Protein AF-A0A831URG4-F1 (afdb_monomer_lite)

Structure (mmCIF, N/CA/C/O backbone):
data_AF-A0A831URG4-F1
#
_entry.id   AF-A0A831URG4-F1
#
loop_
_atom_site.group_PDB
_atom_site.id
_atom_site.type_symbol
_atom_site.label_atom_id
_atom_site.label_alt_id
_atom_site.label_comp_id
_atom_site.label_asym_id
_atom_site.label_entity_id
_atom_site.label_seq_id
_atom_site.pdbx_PDB_ins_code
_atom_site.Cartn_x
_atom_site.Cartn_y
_atom_site.Cartn_z
_atom_site.occupancy
_atom_site.B_iso_or_equiv
_atom_site.auth_seq_id
_atom_site.auth_comp_id
_atom_site.auth_asym_id
_atom_site.auth_atom_id
_atom_site.pdbx_PDB_model_num
ATOM 1 N N . MET A 1 1 ? 9.060 -9.089 -5.817 1.00 86.38 1 MET A N 1
ATOM 2 C CA . MET A 1 1 ? 7.711 -8.484 -5.908 1.00 86.38 1 MET A CA 1
ATOM 3 C C . MET A 1 1 ? 7.041 -8.409 -4.539 1.00 86.38 1 MET A C 1
ATOM 5 O O . MET A 1 1 ? 6.713 -7.307 -4.124 1.00 86.38 1 MET A O 1
ATOM 9 N N . ASP A 1 2 ? 6.916 -9.521 -3.806 1.00 90.94 2 ASP A N 1
ATOM 10 C CA . ASP A 1 2 ? 6.190 -9.577 -2.520 1.00 90.94 2 ASP A CA 1
ATOM 11 C C . ASP A 1 2 ? 6.686 -8.594 -1.459 1.00 90.94 2 ASP A C 1
ATOM 13 O O . ASP A 1 2 ? 5.877 -7.979 -0.773 1.00 90.94 2 ASP A O 1
ATOM 17 N N . ARG A 1 3 ? 8.005 -8.385 -1.359 1.00 94.75 3 ARG A N 1
ATOM 18 C CA . ARG A 1 3 ? 8.589 -7.405 -0.426 1.00 94.75 3 ARG A CA 1
ATOM 19 C C . ARG A 1 3 ? 8.178 -5.968 -0.758 1.00 94.75 3 ARG A C 1
ATOM 21 O O . ARG A 1 3 ? 7.843 -5.203 0.140 1.00 94.75 3 ARG A O 1
ATOM 28 N N . VAL A 1 4 ? 8.136 -5.617 -2.046 1.00 96.50 4 VAL A N 1
ATOM 29 C CA . VAL A 1 4 ? 7.658 -4.299 -2.489 1.00 96.50 4 VAL A CA 1
ATOM 30 C C . VAL A 1 4 ? 6.163 -4.166 -2.221 1.00 96.50 4 VAL A C 1
ATOM 32 O O . VAL A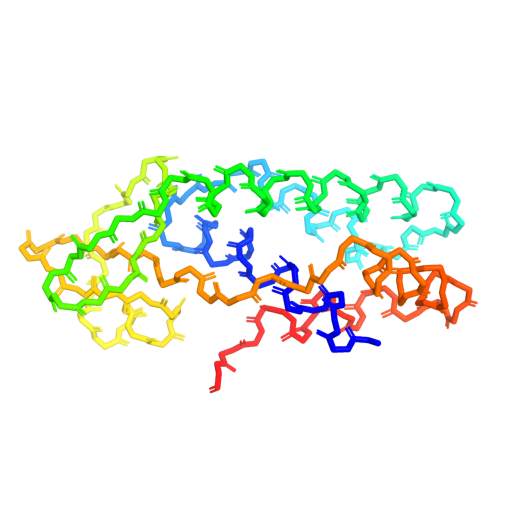 1 4 ? 5.736 -3.176 -1.640 1.00 96.50 4 VAL A O 1
ATOM 35 N N . ALA A 1 5 ? 5.372 -5.188 -2.559 1.00 95.12 5 ALA A N 1
ATOM 36 C CA . ALA A 1 5 ? 3.940 -5.186 -2.275 1.00 95.12 5 ALA A CA 1
ATOM 37 C C . ALA A 1 5 ? 3.649 -5.072 -0.767 1.00 95.12 5 ALA A C 1
ATOM 39 O O . ALA A 1 5 ? 2.753 -4.332 -0.380 1.00 95.12 5 ALA A O 1
ATOM 40 N N . ALA A 1 6 ? 4.429 -5.734 0.094 1.00 93.38 6 ALA A N 1
ATOM 41 C CA . ALA A 1 6 ? 4.306 -5.619 1.547 1.00 93.38 6 ALA A CA 1
ATOM 42 C C . ALA A 1 6 ? 4.490 -4.173 2.032 1.00 93.38 6 ALA A C 1
ATOM 44 O O . ALA A 1 6 ? 3.677 -3.695 2.819 1.00 93.38 6 ALA A O 1
ATOM 45 N N . VAL A 1 7 ? 5.487 -3.456 1.504 1.00 95.56 7 VAL A N 1
ATOM 46 C CA . VAL A 1 7 ? 5.677 -2.027 1.799 1.00 95.56 7 VAL A CA 1
ATOM 47 C C . VAL A 1 7 ? 4.516 -1.187 1.275 1.00 95.56 7 VAL A C 1
ATOM 49 O O . VAL A 1 7 ? 4.013 -0.343 2.006 1.00 95.56 7 VAL A O 1
ATOM 52 N N . LEU A 1 8 ? 4.059 -1.426 0.041 1.00 95.56 8 LEU A N 1
ATOM 53 C CA . LEU A 1 8 ? 2.985 -0.653 -0.594 1.00 95.56 8 LEU A CA 1
ATOM 54 C C . LEU A 1 8 ? 1.597 -0.890 0.029 1.00 95.56 8 LEU A C 1
ATOM 56 O O . LEU A 1 8 ? 0.727 -0.025 -0.079 1.00 95.56 8 LEU A O 1
ATOM 60 N N . ARG A 1 9 ? 1.373 -2.022 0.712 1.00 93.44 9 ARG A N 1
ATOM 61 C CA . ARG A 1 9 ? 0.098 -2.316 1.396 1.00 93.44 9 ARG A CA 1
ATOM 62 C C . ARG A 1 9 ? -0.224 -1.287 2.466 1.00 93.44 9 ARG A C 1
ATOM 64 O O . ARG A 1 9 ? -1.381 -0.907 2.616 1.00 93.44 9 ARG A O 1
ATOM 71 N N . LEU A 1 10 ? 0.781 -0.835 3.208 1.00 91.50 10 LEU A N 1
ATOM 72 C CA . LEU A 1 10 ? 0.568 0.091 4.311 1.00 91.50 10 LEU A CA 1
ATOM 73 C C . LEU A 1 10 ? 0.041 1.465 3.845 1.00 91.50 10 LEU A C 1
ATOM 75 O O . LEU A 1 10 ? -1.018 1.861 4.328 1.00 91.50 10 LEU A O 1
ATOM 79 N N . PRO A 1 11 ? 0.662 2.165 2.870 1.00 92.25 11 PRO A N 1
ATOM 80 C CA . PRO A 1 11 ? 0.090 3.380 2.295 1.00 92.25 11 PRO A CA 1
ATOM 81 C C . PRO A 1 11 ? -1.239 3.124 1.565 1.00 92.25 11 PRO A C 1
ATOM 83 O O . PRO A 1 11 ? -2.128 3.970 1.638 1.00 92.25 11 PRO A O 1
ATOM 86 N N . ALA A 1 12 ? -1.428 1.966 0.918 1.00 91.88 12 ALA A N 1
ATOM 87 C CA . ALA A 1 12 ? -2.697 1.637 0.260 1.00 91.88 12 ALA A CA 1
ATOM 88 C C . ALA A 1 12 ? -3.858 1.562 1.261 1.00 91.88 12 ALA A C 1
ATOM 90 O O . ALA A 1 12 ? -4.891 2.202 1.075 1.00 91.88 12 ALA A O 1
ATOM 91 N N . ARG A 1 13 ? -3.670 0.844 2.368 1.00 89.69 13 ARG A N 1
ATOM 92 C CA . ARG A 1 13 ? -4.685 0.729 3.419 1.00 89.69 13 ARG A CA 1
ATOM 93 C C . ARG A 1 13 ? -4.831 2.015 4.228 1.00 89.69 13 ARG A C 1
ATOM 95 O O . ARG A 1 13 ? -5.939 2.360 4.619 1.00 89.69 13 ARG A O 1
ATOM 102 N N . ALA A 1 14 ? -3.748 2.765 4.435 1.00 88.44 14 ALA A N 1
ATOM 103 C CA . ALA A 1 14 ? -3.808 4.092 5.047 1.00 88.44 14 ALA A CA 1
ATOM 104 C C . ALA A 1 14 ? -4.658 5.069 4.225 1.00 88.44 14 ALA A C 1
ATOM 106 O O . ALA A 1 14 ? -5.368 5.893 4.797 1.00 88.44 14 ALA A O 1
ATOM 107 N N . TYR A 1 15 ? -4.626 4.969 2.895 1.00 87.44 15 TYR A N 1
ATOM 108 C CA . TYR A 1 15 ? -5.551 5.711 2.047 1.00 87.44 15 TYR A CA 1
ATOM 109 C C . TYR A 1 15 ? -7.000 5.243 2.236 1.00 87.44 15 TYR A C 1
ATOM 111 O O . TYR A 1 15 ? -7.863 6.072 2.512 1.00 87.44 15 TYR A O 1
ATOM 119 N N . LEU A 1 16 ? -7.251 3.933 2.160 1.00 83.88 16 LEU A N 1
ATOM 120 C CA . LEU A 1 16 ? -8.604 3.364 2.243 1.00 83.88 16 LEU A CA 1
ATOM 121 C C . LEU A 1 16 ? -9.288 3.585 3.604 1.00 83.88 16 LEU A C 1
ATOM 123 O O . LEU A 1 16 ? -10.495 3.792 3.651 1.00 83.88 16 LEU A O 1
ATOM 127 N N . LEU A 1 17 ? -8.528 3.546 4.703 1.00 81.25 17 LEU A N 1
ATOM 128 C CA . LEU A 1 17 ? -9.054 3.643 6.072 1.00 81.25 17 LEU A CA 1
ATOM 129 C C . LEU A 1 17 ? -8.919 5.045 6.687 1.00 81.25 17 LEU A C 1
ATOM 131 O O . LEU A 1 17 ? -9.772 5.483 7.459 1.00 81.25 17 LEU A O 1
ATOM 135 N N . GLY A 1 18 ? -7.820 5.738 6.384 1.00 72.56 18 GLY A N 1
ATOM 136 C CA . GLY A 1 18 ? -7.405 6.980 7.045 1.00 72.56 18 GLY A CA 1
ATOM 137 C C . GLY A 1 18 ? -7.266 8.173 6.103 1.00 72.56 18 GLY A C 1
ATOM 138 O O . GLY A 1 18 ? -6.619 9.153 6.458 1.00 72.56 18 GLY A O 1
ATOM 139 N N . ASN A 1 19 ? -7.812 8.085 4.884 1.00 71.69 19 ASN A N 1
ATOM 140 C CA . ASN A 1 19 ? -7.829 9.173 3.902 1.00 71.69 19 ASN A CA 1
ATOM 141 C C . ASN A 1 19 ? -6.443 9.787 3.616 1.00 71.69 19 ASN A C 1
ATOM 143 O O . ASN A 1 19 ? -6.320 10.992 3.384 1.00 71.69 19 ASN A O 1
ATOM 147 N N . CYS A 1 20 ? -5.378 8.976 3.613 1.00 85.94 20 CYS A N 1
ATOM 148 C CA . CYS A 1 20 ? -4.041 9.430 3.225 1.00 85.94 20 CYS A CA 1
ATOM 149 C C . CYS A 1 20 ? -3.976 9.754 1.716 1.00 85.94 20 CYS A C 1
ATOM 151 O O . CYS A 1 20 ? -3.553 8.932 0.903 1.00 85.94 20 CYS A O 1
ATOM 153 N N . TRP A 1 21 ? -4.373 10.966 1.322 1.00 86.31 21 TRP A N 1
ATOM 154 C CA . TRP A 1 21 ? -4.374 11.406 -0.082 1.00 86.31 21 TRP A CA 1
ATOM 155 C C . TRP A 1 21 ? -2.986 11.387 -0.724 1.00 86.31 21 TRP A C 1
ATOM 157 O O . TRP A 1 21 ? -2.852 11.035 -1.892 1.00 86.31 21 TRP A O 1
ATOM 167 N N . TYR A 1 22 ? -1.938 11.695 0.045 1.00 90.44 22 TYR A N 1
ATOM 168 C CA . TYR A 1 22 ? -0.567 11.607 -0.461 1.00 90.44 22 TYR A CA 1
ATOM 169 C C . TYR A 1 22 ? -0.148 10.158 -0.753 1.00 90.44 22 TYR A C 1
ATOM 171 O O . TYR A 1 22 ? 0.513 9.890 -1.753 1.00 90.44 22 TYR A O 1
ATOM 179 N N . CYS A 1 23 ? -0.605 9.201 0.062 1.00 92.06 23 CYS A N 1
ATOM 180 C CA . CYS A 1 23 ? -0.409 7.781 -0.210 1.00 92.06 23 CYS A CA 1
ATOM 181 C C . CYS A 1 23 ? -1.075 7.378 -1.537 1.00 92.06 23 CYS A C 1
ATOM 183 O O . CYS A 1 23 ? -0.477 6.648 -2.326 1.00 92.06 23 CYS A O 1
ATOM 185 N N . ALA A 1 24 ? -2.285 7.883 -1.804 1.00 91.31 24 ALA A N 1
ATOM 186 C CA . ALA A 1 24 ? -2.992 7.633 -3.058 1.00 91.31 24 ALA A CA 1
ATOM 187 C C . ALA A 1 24 ? -2.262 8.213 -4.278 1.00 91.31 24 ALA A C 1
ATOM 189 O O . ALA A 1 24 ? -2.164 7.523 -5.290 1.00 91.31 24 ALA A O 1
ATOM 190 N N . ASP A 1 25 ? -1.716 9.431 -4.179 1.00 95.19 25 ASP A N 1
ATOM 191 C CA . ASP A 1 25 ? -0.949 10.055 -5.268 1.00 95.19 25 ASP A CA 1
ATOM 192 C C . ASP A 1 25 ? 0.271 9.211 -5.660 1.00 95.19 25 ASP A C 1
ATOM 194 O O . ASP A 1 25 ? 0.454 8.872 -6.831 1.00 95.19 25 ASP A O 1
ATOM 198 N N . ILE A 1 26 ? 1.070 8.787 -4.676 1.00 95.69 26 ILE A N 1
ATOM 199 C CA . ILE A 1 26 ? 2.248 7.947 -4.925 1.00 95.69 26 ILE A CA 1
ATOM 200 C C . ILE A 1 26 ? 1.852 6.619 -5.580 1.00 95.69 26 ILE A C 1
ATOM 202 O O . ILE A 1 26 ? 2.483 6.202 -6.553 1.00 95.69 26 ILE A O 1
ATOM 206 N N . LEU A 1 27 ? 0.790 5.968 -5.096 1.00 95.94 27 LEU A N 1
ATOM 207 C CA . LEU A 1 27 ? 0.303 4.714 -5.675 1.00 95.94 27 LEU A CA 1
ATOM 208 C C . LEU A 1 27 ? -0.219 4.909 -7.102 1.00 95.94 27 LEU A C 1
ATOM 210 O O . LEU A 1 27 ? 0.107 4.107 -7.971 1.00 95.94 27 LEU A O 1
ATOM 214 N N . ALA A 1 28 ? -0.964 5.981 -7.378 1.00 96.06 28 ALA A N 1
ATOM 215 C CA . ALA A 1 28 ? -1.450 6.295 -8.721 1.00 96.06 28 ALA A CA 1
ATOM 216 C C . ALA A 1 28 ? -0.292 6.540 -9.701 1.00 96.06 28 ALA A C 1
ATOM 218 O O . ALA A 1 28 ? -0.301 6.033 -10.825 1.00 96.06 28 ALA A O 1
ATOM 219 N N . ARG A 1 29 ? 0.744 7.258 -9.255 1.00 97.19 29 ARG A N 1
ATOM 220 C CA . ARG A 1 29 ? 1.958 7.515 -10.038 1.00 97.19 29 ARG A CA 1
ATOM 221 C C . ARG A 1 29 ? 2.811 6.272 -10.246 1.00 97.19 29 ARG A C 1
ATOM 223 O O . ARG A 1 29 ? 3.484 6.195 -11.259 1.00 97.19 29 ARG A O 1
ATOM 230 N N . LEU A 1 30 ? 2.804 5.306 -9.328 1.00 96.69 30 LEU A N 1
ATOM 231 C CA . LEU A 1 30 ? 3.434 3.997 -9.545 1.00 96.69 30 LEU A CA 1
ATOM 232 C C . LEU A 1 30 ? 2.605 3.128 -10.505 1.00 96.69 30 LEU A C 1
ATOM 234 O O . LEU A 1 30 ? 3.166 2.433 -11.352 1.00 96.69 30 LEU A O 1
ATOM 238 N N . SER A 1 31 ? 1.276 3.189 -10.407 1.00 95.38 31 SER A N 1
ATOM 239 C CA . SER A 1 31 ? 0.350 2.460 -11.281 1.00 95.38 31 SER A CA 1
ATOM 240 C C . SER A 1 31 ? 0.395 2.923 -12.733 1.00 95.38 31 SER A C 1
ATOM 242 O O . SER A 1 31 ? 0.145 2.113 -13.623 1.00 95.38 31 SER A O 1
ATOM 244 N N . SER A 1 32 ? 0.751 4.184 -13.001 1.00 93.06 32 SER A N 1
ATOM 245 C CA . SER A 1 32 ? 0.920 4.688 -14.372 1.00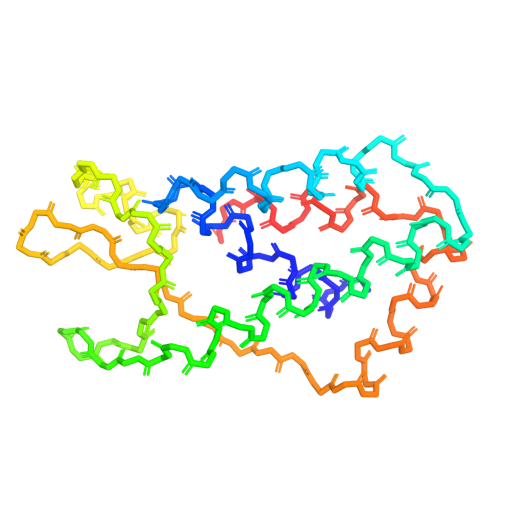 93.06 32 SER A CA 1
ATOM 246 C C . SER A 1 32 ? 2.137 4.104 -15.103 1.00 93.06 32 SER A C 1
ATOM 248 O O . SER A 1 32 ? 2.331 4.385 -16.284 1.00 93.06 32 SER A O 1
ATOM 250 N N . GLY A 1 33 ? 2.935 3.267 -14.431 1.00 88.06 33 GLY A N 1
ATOM 251 C CA . GLY A 1 33 ? 4.072 2.565 -15.020 1.00 88.06 33 GLY A CA 1
ATOM 252 C C . GLY A 1 33 ? 5.277 3.465 -15.306 1.00 88.06 33 GLY A C 1
ATOM 253 O O . GLY A 1 33 ? 5.790 3.431 -16.425 1.00 88.06 33 GLY A O 1
ATOM 254 N N . PRO A 1 34 ? 5.761 4.264 -14.335 1.00 91.44 34 PRO A N 1
ATOM 255 C CA . PRO A 1 34 ? 7.002 4.999 -14.506 1.00 91.44 34 PRO A CA 1
ATOM 256 C C . PRO A 1 34 ? 8.145 3.996 -14.725 1.00 91.44 34 PRO A C 1
ATOM 258 O O . PRO A 1 34 ? 8.133 2.892 -14.181 1.00 91.44 34 PRO A O 1
ATOM 261 N N . GLY A 1 35 ? 9.133 4.375 -15.531 1.00 90.62 35 GLY A N 1
ATOM 262 C CA . GLY A 1 35 ? 10.340 3.580 -15.759 1.00 90.62 35 GLY A CA 1
ATOM 263 C C . GLY A 1 35 ? 11.527 4.080 -14.934 1.00 90.62 35 GLY A C 1
ATOM 264 O O . GLY A 1 35 ? 11.551 5.236 -14.505 1.00 90.62 35 GLY A O 1
ATOM 265 N N . GLY A 1 36 ? 12.524 3.210 -14.746 1.00 94.25 36 GLY A N 1
ATOM 266 C CA . GLY A 1 36 ? 13.853 3.568 -14.237 1.00 94.25 36 GLY A CA 1
ATOM 267 C C . GLY A 1 36 ? 13.839 4.391 -12.946 1.00 94.25 36 GLY A C 1
ATOM 268 O O . GLY A 1 36 ? 13.154 4.057 -11.976 1.00 94.25 36 GLY A O 1
ATOM 269 N N . ASP A 1 37 ? 14.585 5.494 -12.947 1.00 95.88 37 ASP A N 1
ATOM 270 C CA . ASP A 1 37 ? 14.800 6.344 -11.770 1.00 95.88 37 ASP A CA 1
ATOM 271 C C . ASP A 1 37 ? 13.515 6.972 -11.226 1.00 95.88 37 ASP A C 1
ATOM 273 O O . ASP A 1 37 ? 13.390 7.182 -10.017 1.00 95.88 37 ASP A O 1
ATOM 277 N N . ALA A 1 38 ? 12.530 7.239 -12.090 1.00 96.69 38 ALA A N 1
ATOM 278 C CA . ALA A 1 38 ? 11.243 7.777 -11.665 1.00 96.69 38 ALA A CA 1
ATOM 279 C C . ALA A 1 38 ? 10.470 6.751 -10.823 1.00 96.69 38 ALA A C 1
ATOM 281 O O . ALA A 1 38 ? 9.942 7.091 -9.763 1.00 96.69 38 ALA A O 1
ATOM 282 N N . ALA A 1 39 ? 10.457 5.486 -11.253 1.00 97.06 39 ALA A N 1
ATOM 283 C CA . ALA A 1 39 ? 9.856 4.402 -10.482 1.00 97.06 39 ALA A CA 1
ATOM 284 C C . ALA A 1 39 ? 10.599 4.155 -9.173 1.00 97.06 39 ALA A C 1
ATOM 286 O O . ALA A 1 39 ? 9.970 4.050 -8.123 1.00 97.06 39 ALA A O 1
ATOM 287 N N . MET A 1 40 ? 11.933 4.110 -9.222 1.00 98.06 40 MET A N 1
ATOM 288 C CA . MET A 1 40 ? 12.753 3.919 -8.027 1.00 98.06 40 MET A CA 1
ATOM 289 C C . MET A 1 40 ? 12.501 5.027 -6.999 1.00 98.06 40 MET A C 1
ATOM 291 O O . MET A 1 40 ? 12.278 4.745 -5.825 1.00 98.06 40 MET A O 1
ATOM 295 N N . SER A 1 41 ? 12.469 6.284 -7.442 1.00 98.12 41 SER A N 1
ATOM 296 C CA . SER A 1 41 ? 12.215 7.434 -6.567 1.00 98.12 41 SER A CA 1
ATOM 297 C C . SER A 1 41 ? 10.848 7.342 -5.884 1.00 98.12 41 SER A C 1
ATOM 299 O O . SER A 1 41 ? 10.747 7.549 -4.677 1.00 98.12 41 SER A O 1
ATOM 301 N N . LEU A 1 42 ? 9.806 6.958 -6.628 1.00 98.19 42 LEU A N 1
ATOM 302 C CA . LEU A 1 42 ? 8.464 6.748 -6.078 1.00 98.19 42 LEU A CA 1
ATOM 303 C C . LEU A 1 42 ? 8.401 5.568 -5.099 1.00 98.19 42 LEU A C 1
ATOM 305 O O . LEU A 1 42 ? 7.727 5.661 -4.077 1.00 98.19 42 LEU A O 1
ATOM 309 N N . LEU A 1 43 ? 9.117 4.475 -5.370 1.00 97.88 43 LEU A N 1
ATOM 310 C CA . LEU A 1 43 ? 9.216 3.335 -4.455 1.00 97.88 43 LEU A CA 1
ATOM 311 C C . LEU A 1 43 ? 9.941 3.715 -3.155 1.00 97.88 43 LEU A C 1
ATOM 313 O O . LEU A 1 43 ? 9.524 3.303 -2.072 1.00 97.88 43 LEU A O 1
ATOM 317 N N . LEU A 1 44 ? 11.006 4.512 -3.219 1.00 98.00 44 LEU A N 1
ATOM 318 C CA . LEU A 1 44 ? 11.692 5.010 -2.022 1.00 98.00 44 LEU A CA 1
ATOM 319 C C . LEU A 1 44 ? 10.785 5.926 -1.195 1.00 98.00 44 LEU A C 1
ATOM 321 O O . LEU A 1 44 ? 10.737 5.802 0.030 1.00 98.00 44 LEU A O 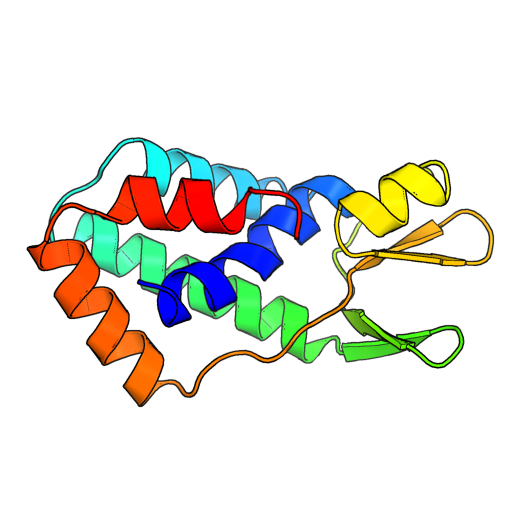1
ATOM 325 N N . GLU A 1 45 ? 10.032 6.802 -1.857 1.00 97.62 45 GLU A N 1
ATOM 326 C CA . GLU A 1 45 ? 9.053 7.675 -1.211 1.00 97.62 45 GLU A CA 1
ATOM 327 C C . GLU A 1 45 ? 7.932 6.863 -0.540 1.00 97.62 45 GLU A C 1
ATOM 329 O O . GLU A 1 45 ? 7.625 7.071 0.635 1.00 97.62 45 GLU A O 1
ATOM 334 N N . ALA A 1 46 ? 7.390 5.855 -1.232 1.00 96.50 46 ALA A N 1
ATOM 335 C CA . ALA A 1 46 ? 6.385 4.953 -0.674 1.00 96.50 46 ALA A CA 1
ATOM 336 C C . ALA A 1 46 ? 6.904 4.200 0.561 1.00 96.50 46 ALA A C 1
ATOM 338 O O . ALA A 1 46 ? 6.181 4.058 1.549 1.00 96.50 46 ALA A O 1
ATOM 339 N N . ARG A 1 47 ? 8.172 3.765 0.546 1.00 97.00 47 ARG A N 1
ATOM 340 C CA . ARG A 1 47 ? 8.815 3.149 1.714 1.00 97.00 47 ARG A CA 1
ATOM 341 C C . ARG A 1 47 ? 8.919 4.122 2.879 1.00 97.00 47 ARG A C 1
ATOM 343 O O . ARG A 1 47 ? 8.593 3.742 3.998 1.00 97.00 47 ARG A O 1
ATOM 350 N N . ARG A 1 48 ? 9.350 5.364 2.643 1.00 95.44 48 ARG A N 1
ATOM 351 C CA . ARG A 1 48 ? 9.422 6.388 3.700 1.00 95.44 48 ARG A CA 1
ATOM 352 C C . ARG A 1 48 ? 8.060 6.611 4.351 1.00 95.44 48 ARG A C 1
ATOM 354 O O . ARG A 1 48 ? 7.986 6.656 5.576 1.00 95.44 48 ARG A O 1
ATOM 361 N N . LEU A 1 49 ? 6.993 6.679 3.553 1.00 92.62 49 LEU A N 1
ATOM 362 C CA . LEU A 1 49 ? 5.624 6.780 4.064 1.00 92.62 49 LEU A CA 1
ATOM 363 C C . LEU A 1 49 ? 5.229 5.560 4.892 1.00 92.62 49 LEU A C 1
ATOM 365 O O . LEU A 1 49 ? 4.735 5.719 6.006 1.00 92.62 49 LEU A O 1
ATOM 369 N N . ALA A 1 50 ? 5.489 4.352 4.391 1.00 93.81 50 ALA A N 1
ATOM 370 C CA . ALA A 1 50 ? 5.221 3.126 5.134 1.00 93.81 50 ALA A CA 1
ATOM 371 C C . ALA A 1 50 ? 5.968 3.111 6.480 1.00 93.81 50 ALA A C 1
ATOM 373 O O . ALA A 1 50 ? 5.363 2.853 7.517 1.00 93.81 50 ALA A O 1
ATOM 374 N N . SER A 1 51 ? 7.252 3.471 6.499 1.00 93.50 51 SER A N 1
ATOM 375 C CA . SER A 1 51 ? 8.036 3.572 7.732 1.00 93.50 51 SER A CA 1
ATOM 376 C C . SER A 1 51 ? 7.476 4.621 8.697 1.00 93.50 51 SER A C 1
ATOM 378 O O . SER A 1 51 ? 7.385 4.354 9.892 1.00 93.50 51 SER A O 1
ATOM 380 N N . ALA A 1 52 ? 7.052 5.789 8.204 1.00 91.25 52 ALA A N 1
ATOM 381 C CA . ALA A 1 52 ? 6.458 6.844 9.030 1.00 91.25 52 ALA A CA 1
ATOM 382 C C . ALA A 1 52 ? 5.099 6.438 9.630 1.00 91.25 52 ALA A C 1
ATOM 384 O O . ALA A 1 52 ? 4.801 6.774 10.777 1.00 91.25 52 ALA A O 1
ATOM 385 N N . ILE A 1 53 ? 4.286 5.689 8.881 1.00 89.88 53 ILE A N 1
ATOM 386 C CA . ILE A 1 53 ? 3.042 5.091 9.383 1.00 89.88 53 ILE A CA 1
ATOM 387 C C . ILE A 1 53 ? 3.372 4.014 10.427 1.00 89.88 53 ILE A C 1
ATOM 389 O O . ILE A 1 53 ? 2.808 4.017 11.520 1.00 89.88 53 ILE A O 1
ATOM 393 N N . SER A 1 54 ? 4.339 3.136 10.133 1.00 91.44 54 SER A N 1
ATOM 394 C CA . SER A 1 54 ? 4.772 2.066 11.038 1.00 91.44 54 SER A CA 1
ATOM 395 C C . SER A 1 54 ? 5.395 2.580 12.335 1.00 91.44 54 SER A C 1
ATOM 397 O O . SER A 1 54 ? 5.282 1.918 13.363 1.00 91.44 54 SER A O 1
ATOM 399 N N . ALA A 1 55 ? 6.027 3.752 12.322 1.00 91.06 55 ALA A N 1
ATOM 400 C CA . ALA A 1 55 ? 6.594 4.378 13.514 1.00 91.06 55 ALA A CA 1
ATOM 401 C C . ALA A 1 55 ? 5.522 4.834 14.522 1.00 91.06 55 ALA A C 1
ATOM 403 O O . ALA A 1 55 ? 5.822 5.010 15.698 1.00 91.06 55 ALA A O 1
ATOM 404 N N . GLN A 1 56 ? 4.267 4.985 14.086 1.00 88.81 56 GLN A N 1
ATOM 405 C CA . GLN A 1 56 ? 3.128 5.352 14.937 1.00 88.81 56 GLN A CA 1
ATOM 406 C C . GLN A 1 56 ? 2.405 4.125 15.518 1.00 88.81 56 GLN A C 1
ATOM 408 O O . GLN A 1 56 ? 1.243 4.219 15.926 1.00 88.81 56 GLN A O 1
ATOM 413 N N . ARG A 1 57 ? 3.065 2.960 15.514 1.00 90.81 57 ARG A N 1
ATOM 414 C CA . ARG A 1 57 ? 2.522 1.695 16.011 1.00 90.81 57 ARG A CA 1
ATOM 415 C C . ARG A 1 57 ? 2.093 1.818 17.471 1.00 90.81 57 ARG A C 1
ATOM 417 O O . ARG A 1 57 ? 2.835 2.309 18.320 1.00 90.81 57 ARG A O 1
ATOM 424 N N . ARG A 1 58 ? 0.889 1.334 17.762 1.00 90.38 58 ARG A N 1
ATOM 425 C CA . ARG A 1 58 ? 0.319 1.266 19.106 1.00 90.38 58 ARG A CA 1
ATOM 426 C C . ARG A 1 58 ? -0.634 0.084 19.229 1.00 90.38 58 ARG A C 1
ATOM 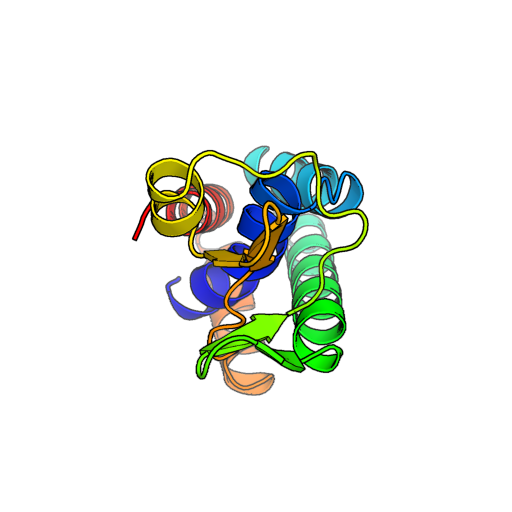428 O O . ARG A 1 58 ? -1.232 -0.351 18.246 1.00 90.38 58 ARG A O 1
ATOM 435 N N . ARG A 1 59 ? -0.860 -0.369 20.457 1.00 90.56 59 ARG A N 1
ATOM 436 C CA 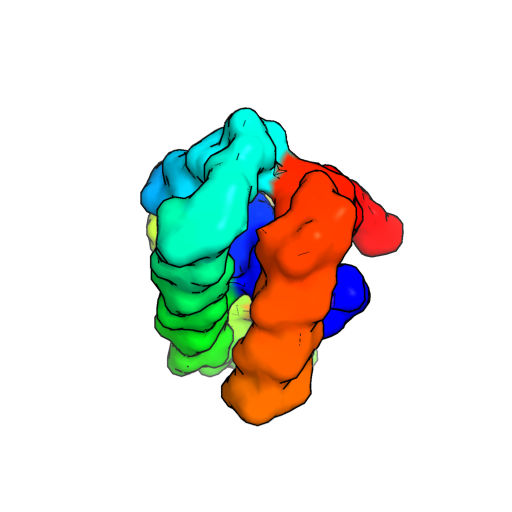. ARG A 1 59 ? -1.830 -1.428 20.739 1.00 90.56 59 ARG A CA 1
ATOM 437 C C . ARG A 1 59 ? -3.247 -0.859 20.852 1.00 90.56 59 ARG A C 1
ATOM 439 O O . ARG A 1 59 ? -3.472 0.090 21.602 1.00 90.56 59 ARG A O 1
ATOM 446 N N . VAL A 1 60 ? -4.195 -1.434 20.117 1.00 87.06 60 VAL A N 1
ATOM 447 C CA . VAL A 1 60 ? -5.626 -1.093 20.134 1.00 87.06 60 VAL A CA 1
ATOM 448 C C . VAL A 1 60 ? -6.415 -2.397 20.197 1.00 87.06 60 VAL A C 1
ATOM 450 O O . VAL A 1 60 ? -6.252 -3.239 19.323 1.00 87.06 60 VAL A O 1
ATOM 453 N N . ASP A 1 61 ? -7.211 -2.583 21.253 1.00 85.56 61 ASP A N 1
ATOM 454 C CA . ASP A 1 61 ? -8.005 -3.804 21.496 1.00 85.56 61 ASP A CA 1
ATOM 455 C C . ASP A 1 61 ? -7.217 -5.117 21.287 1.00 85.56 61 ASP A C 1
ATOM 457 O O . ASP A 1 61 ? -7.620 -6.043 20.593 1.00 85.56 61 ASP A O 1
ATOM 461 N N . GLY A 1 62 ? -5.995 -5.161 21.828 1.00 86.25 62 GLY A N 1
ATOM 462 C CA . GLY A 1 62 ? -5.109 -6.323 21.711 1.00 86.25 62 GLY A CA 1
ATOM 463 C C . GLY A 1 62 ? -4.365 -6.466 20.376 1.00 86.25 62 GLY A C 1
ATOM 464 O O . GLY A 1 62 ? -3.438 -7.274 20.314 1.00 86.25 62 GLY A O 1
ATOM 465 N N . ALA A 1 63 ? -4.687 -5.666 19.356 1.00 86.81 63 ALA A N 1
ATOM 466 C CA . ALA A 1 63 ? -4.038 -5.674 18.047 1.00 86.81 63 ALA A CA 1
ATOM 467 C C . ALA A 1 63 ? -3.010 -4.540 17.879 1.00 86.81 63 ALA A C 1
ATOM 469 O O . ALA A 1 63 ? -3.201 -3.423 18.362 1.00 86.81 63 ALA A O 1
ATOM 470 N N . GLU A 1 64 ? -1.927 -4.808 17.145 1.00 90.81 64 GLU A N 1
ATOM 471 C CA . GLU A 1 64 ? -0.923 -3.802 16.776 1.00 90.81 64 GLU A CA 1
ATOM 472 C C . GLU A 1 64 ? -1.409 -2.982 15.572 1.00 90.81 64 GLU A C 1
ATOM 474 O O . GLU A 1 64 ? -1.466 -3.463 14.434 1.00 90.81 64 GLU A O 1
ATOM 479 N N . CYS A 1 65 ? -1.762 -1.726 15.833 1.00 89.44 65 CYS A N 1
ATOM 480 C CA . CYS A 1 65 ? -2.326 -0.812 14.853 1.00 89.44 65 CYS A CA 1
ATOM 481 C C . CYS A 1 65 ? -1.401 0.372 14.584 1.00 89.44 65 CYS A C 1
ATOM 483 O O . CYS A 1 65 ? -0.694 0.857 15.464 1.00 89.44 65 CYS A O 1
ATOM 485 N N . CYS A 1 66 ? -1.452 0.868 13.358 1.00 88.44 66 CYS A N 1
ATOM 486 C CA . CYS A 1 66 ? -0.747 2.040 12.888 1.00 88.44 66 CYS A CA 1
ATOM 487 C C . CYS A 1 66 ? -1.752 3.164 12.682 1.00 88.44 66 CYS A C 1
ATOM 489 O O . CYS A 1 66 ? -2.854 2.945 12.180 1.00 88.44 66 CYS A O 1
ATOM 491 N N . LEU A 1 67 ? -1.386 4.380 13.071 1.00 70.69 67 LEU A N 1
ATOM 492 C CA . LEU A 1 67 ? -2.239 5.535 12.833 1.00 70.69 67 LEU A CA 1
ATOM 493 C C . LEU A 1 67 ? -2.008 6.071 11.418 1.00 70.69 67 LEU A C 1
ATOM 495 O O . LEU A 1 67 ? -0.886 6.389 11.031 1.00 70.69 67 LEU A O 1
ATOM 499 N N . ALA A 1 68 ? -3.100 6.197 10.667 1.00 62.38 68 ALA A N 1
ATOM 500 C CA . ALA A 1 68 ? -3.186 7.017 9.467 1.00 62.38 68 ALA A CA 1
ATOM 501 C C . ALA A 1 68 ? -4.183 8.152 9.762 1.00 62.38 68 ALA A C 1
ATOM 503 O O . ALA A 1 68 ? -5.392 7.916 9.757 1.00 62.38 68 ALA A O 1
ATOM 504 N N . PRO A 1 69 ? -3.715 9.355 10.132 1.00 51.34 69 PRO A N 1
ATOM 505 C CA . PRO A 1 69 ? -4.595 10.500 10.334 1.00 51.34 69 PRO A CA 1
ATOM 506 C C . PRO A 1 69 ? -5.059 11.101 8.989 1.00 51.34 69 PRO A C 1
ATOM 508 O O . PRO A 1 69 ? -4.217 11.249 8.100 1.00 51.34 69 PRO A O 1
ATOM 511 N N . PRO A 1 70 ? -6.320 11.566 8.864 1.00 48.94 70 PRO A N 1
ATOM 512 C CA . PRO A 1 70 ? -7.443 11.362 9.779 1.00 48.94 70 PRO A CA 1
ATOM 513 C C . PRO A 1 70 ? -8.182 10.042 9.503 1.00 48.94 70 PRO A C 1
ATOM 515 O O . PRO A 1 70 ? -8.615 9.775 8.383 1.00 48.94 70 PRO A O 1
ATOM 518 N N . LEU A 1 71 ? -8.423 9.264 10.565 1.00 54.34 71 LEU A N 1
ATOM 519 C CA . LEU A 1 71 ? -9.386 8.160 10.538 1.00 54.34 71 LEU A CA 1
ATOM 520 C C . LEU A 1 71 ? -10.728 8.727 10.051 1.00 54.34 71 LEU A C 1
ATOM 522 O O . LEU A 1 71 ? -11.245 9.672 10.651 1.00 54.34 71 LEU A O 1
ATOM 526 N N . GLY A 1 72 ? -11.246 8.220 8.930 1.00 54.94 72 GLY A N 1
ATOM 527 C CA . GLY A 1 72 ? -12.565 8.620 8.435 1.00 54.94 72 GLY A CA 1
ATOM 528 C C . GLY A 1 72 ? -13.676 8.239 9.424 1.00 54.94 72 GLY A C 1
ATOM 529 O O . GLY A 1 72 ? -13.394 7.586 10.435 1.00 54.94 72 GLY A O 1
ATOM 530 N N . PRO A 1 73 ? -14.948 8.604 9.160 1.00 61.62 73 PRO A N 1
ATOM 531 C CA . PRO A 1 73 ? -16.062 7.972 9.868 1.00 61.62 73 PRO A CA 1
ATOM 532 C C . PRO A 1 73 ? -15.871 6.451 9.825 1.00 61.62 73 PRO A C 1
ATOM 534 O O . PRO A 1 73 ? -15.449 5.920 8.795 1.00 61.62 73 PRO A O 1
ATOM 537 N N . GLY A 1 74 ? -16.096 5.775 10.956 1.00 64.56 74 GLY A N 1
ATOM 538 C CA . GLY A 1 74 ? -15.865 4.339 11.059 1.00 64.56 74 GLY A CA 1
ATOM 539 C C . GLY A 1 74 ? -16.551 3.603 9.921 1.00 64.56 74 GLY A C 1
ATOM 540 O O . GLY A 1 74 ? -17.760 3.731 9.741 1.00 64.56 74 GLY A O 1
ATOM 541 N N . LEU A 1 75 ? -15.767 2.856 9.145 1.00 75.06 75 LEU A N 1
ATOM 542 C CA . LEU A 1 75 ? -16.322 1.831 8.275 1.00 75.06 75 LEU A CA 1
ATOM 543 C C . LEU A 1 75 ? -17.090 0.825 9.135 1.00 75.06 75 LEU A C 1
ATOM 545 O O . LEU A 1 75 ? -16.716 0.589 10.289 1.00 75.06 75 LEU A O 1
ATOM 549 N N . GLU A 1 76 ? -18.103 0.191 8.544 1.00 84.25 76 GLU A N 1
ATOM 550 C CA . GLU A 1 76 ? -18.714 -0.997 9.140 1.00 84.25 76 GLU A CA 1
ATOM 551 C C . GLU A 1 76 ? -17.615 -2.012 9.513 1.00 84.25 76 GLU A C 1
ATOM 553 O O . GLU A 1 76 ? -16.626 -2.129 8.772 1.00 84.25 76 GLU A O 1
ATOM 558 N N . PRO A 1 77 ? -17.735 -2.728 10.645 1.00 85.94 77 PRO A N 1
ATOM 559 C CA . PRO A 1 77 ? -16.689 -3.622 11.136 1.00 85.94 77 PRO A CA 1
ATOM 560 C C . PRO A 1 77 ? -16.163 -4.611 10.089 1.00 85.94 77 PRO A C 1
ATOM 562 O O . PRO A 1 77 ? -14.954 -4.822 9.995 1.00 85.94 77 PRO A O 1
ATOM 565 N N . GLU A 1 78 ? -17.043 -5.156 9.251 1.00 87.00 78 GLU A N 1
ATOM 566 C CA . GLU A 1 78 ? -16.695 -6.084 8.176 1.00 87.00 78 GLU A CA 1
ATOM 567 C C . GLU A 1 78 ? -15.846 -5.403 7.097 1.00 87.00 78 GLU A C 1
ATOM 569 O O . GLU A 1 78 ? -14.833 -5.945 6.658 1.00 87.00 78 GLU A O 1
ATOM 574 N N . ALA A 1 79 ? -16.218 -4.187 6.690 1.00 85.44 79 ALA A N 1
ATOM 575 C CA . ALA A 1 79 ? -15.450 -3.412 5.720 1.00 85.44 79 ALA A CA 1
ATOM 576 C C . ALA A 1 79 ? -14.091 -2.990 6.298 1.00 85.44 79 ALA A C 1
ATOM 578 O O . ALA A 1 79 ? -13.079 -3.018 5.597 1.00 85.44 79 ALA A O 1
ATOM 579 N N . CYS A 1 80 ? -14.052 -2.645 7.587 1.00 87.00 80 CYS A N 1
ATOM 580 C CA . CYS A 1 80 ? -12.809 -2.360 8.287 1.00 87.00 80 CYS A CA 1
ATOM 581 C C . CYS A 1 80 ? -11.850 -3.558 8.238 1.00 87.00 80 CYS A C 1
ATOM 583 O O . CYS A 1 80 ? -10.679 -3.388 7.894 1.00 87.00 80 CYS A O 1
ATOM 585 N N . ASP A 1 81 ? -12.341 -4.767 8.514 1.00 87.44 81 ASP A N 1
ATOM 586 C CA . ASP A 1 81 ? -11.521 -5.978 8.499 1.00 87.44 81 ASP A CA 1
ATOM 587 C C . ASP A 1 81 ? -11.015 -6.329 7.088 1.00 87.44 81 ASP A C 1
ATOM 589 O O . ASP A 1 81 ? -9.819 -6.578 6.915 1.00 87.44 81 ASP A O 1
ATOM 593 N N . VAL A 1 82 ? -11.880 -6.224 6.067 1.00 87.19 82 VAL A N 1
ATOM 594 C CA . VAL A 1 82 ? -11.539 -6.441 4.642 1.00 87.19 82 VAL A CA 1
ATOM 595 C C . VAL A 1 82 ? -10.375 -5.552 4.196 1.00 87.19 82 VAL A C 1
ATOM 597 O O . VAL A 1 82 ? -9.463 -6.006 3.503 1.00 87.19 82 VAL A O 1
ATOM 600 N N . TYR A 1 83 ? -10.356 -4.289 4.625 1.00 84.19 83 TYR A N 1
ATOM 601 C CA . TYR A 1 83 ? -9.274 -3.353 4.304 1.00 84.19 83 TYR A CA 1
ATOM 602 C C . TYR A 1 83 ? -8.077 -3.441 5.264 1.00 84.19 83 TYR A C 1
ATOM 604 O O . TYR A 1 83 ? -7.147 -2.634 5.190 1.00 84.19 83 TYR A O 1
ATOM 612 N N . GLY A 1 84 ? -8.044 -4.457 6.128 1.00 85.62 84 GLY A N 1
ATOM 613 C CA . GLY A 1 84 ? -6.925 -4.742 7.018 1.00 85.62 84 GLY A CA 1
ATOM 614 C C . GLY A 1 84 ? -6.881 -3.849 8.253 1.00 85.62 84 GLY A C 1
ATOM 615 O O . GLY A 1 84 ? -5.788 -3.546 8.734 1.00 85.62 84 GLY A O 1
ATOM 616 N N . GLY A 1 85 ? -8.036 -3.423 8.757 1.00 87.75 85 GLY A N 1
ATOM 617 C CA . GLY A 1 85 ? -8.182 -2.635 9.974 1.00 87.75 85 GLY A CA 1
ATOM 618 C C . GLY A 1 85 ? -8.835 -3.387 11.140 1.00 87.75 85 GLY A C 1
ATOM 619 O O . GLY A 1 85 ? -9.199 -4.551 11.030 1.00 87.75 85 GLY A O 1
ATOM 620 N N . VAL A 1 86 ? -8.959 -2.712 12.280 1.00 88.56 86 VAL A N 1
ATOM 621 C CA . VAL A 1 86 ? -9.596 -3.179 13.516 1.00 88.56 86 VAL A CA 1
ATOM 622 C C . VAL A 1 86 ? -10.642 -2.150 13.924 1.00 88.56 86 VAL A C 1
ATOM 624 O O . VAL A 1 86 ? -10.303 -0.990 14.168 1.00 88.56 86 VAL A O 1
ATOM 627 N N . ALA A 1 87 ? -11.910 -2.555 13.977 1.00 88.06 87 ALA A N 1
ATOM 628 C CA . ALA A 1 87 ? -13.009 -1.668 14.335 1.00 88.06 87 ALA A CA 1
ATOM 629 C C . ALA A 1 87 ? -13.143 -1.562 15.860 1.00 88.06 87 ALA A C 1
ATOM 631 O O . ALA A 1 87 ? -13.462 -2.543 16.524 1.00 88.06 87 ALA A O 1
ATOM 632 N N . VAL A 1 88 ? -12.911 -0.374 16.422 1.00 84.56 88 VAL A N 1
ATOM 633 C CA . VAL A 1 88 ? -13.011 -0.121 17.867 1.00 84.56 88 VAL A CA 1
ATOM 634 C C . VAL A 1 88 ? -13.705 1.210 18.106 1.00 84.56 88 VAL A C 1
ATOM 636 O O . VAL A 1 88 ? -13.290 2.236 17.572 1.00 84.56 88 VAL A O 1
ATOM 639 N N . ALA A 1 89 ? -14.762 1.192 18.924 1.00 82.75 89 ALA A N 1
ATOM 640 C CA . ALA A 1 89 ? -15.517 2.381 19.331 1.00 82.75 89 ALA A CA 1
ATOM 641 C C . ALA A 1 89 ? -15.957 3.290 18.158 1.00 82.75 89 ALA A C 1
ATOM 643 O O . ALA A 1 89 ? -15.928 4.513 18.275 1.00 82.75 89 ALA A O 1
ATOM 644 N N . GLY A 1 90 ? -16.346 2.697 17.022 1.00 79.62 90 GLY A N 1
ATOM 645 C CA . GLY A 1 90 ? -16.781 3.443 15.833 1.00 79.62 90 GLY A CA 1
ATOM 646 C C . GLY A 1 90 ? -15.645 4.013 14.974 1.00 79.62 90 GLY A C 1
ATOM 647 O O . GLY A 1 90 ? -15.901 4.860 14.125 1.00 79.62 90 GLY A O 1
ATOM 648 N N . PHE A 1 91 ? -14.404 3.559 15.170 1.00 82.25 91 PHE A N 1
ATOM 649 C CA . PHE A 1 91 ? -13.247 3.897 14.335 1.00 82.25 91 PHE A CA 1
ATOM 650 C C . PHE A 1 91 ? -12.619 2.641 13.737 1.00 82.25 91 PHE A C 1
ATOM 652 O O . PHE A 1 91 ? -12.595 1.598 14.386 1.00 82.25 91 PHE A O 1
ATOM 659 N N . CYS A 1 92 ? -12.048 2.752 12.535 1.00 85.25 92 CYS A N 1
ATOM 660 C CA . CYS A 1 92 ? -11.298 1.669 11.904 1.00 85.25 92 CYS A CA 1
ATOM 661 C C . CYS A 1 92 ? -9.787 1.928 11.969 1.00 85.25 92 CYS A C 1
ATOM 663 O O . CYS A 1 92 ? -9.269 2.798 11.275 1.00 85.25 92 CYS A O 1
ATOM 665 N N . TYR A 1 93 ? -9.068 1.170 12.795 1.00 85.81 93 TYR A N 1
ATOM 666 C CA . TYR A 1 93 ? -7.625 1.310 12.986 1.00 85.81 93 TYR A CA 1
ATOM 667 C C . TYR A 1 93 ? -6.850 0.402 12.037 1.00 85.81 93 TYR A C 1
ATOM 669 O O . TYR A 1 93 ? -7.038 -0.805 12.050 1.00 85.81 93 TYR A O 1
ATOM 677 N N . LEU A 1 94 ? -5.932 0.947 11.246 1.00 88.69 94 LEU A N 1
ATOM 678 C CA . LEU A 1 94 ? -5.104 0.177 10.316 1.00 88.69 94 LEU A CA 1
ATOM 679 C C . LEU A 1 94 ? -4.183 -0.815 11.048 1.00 88.69 94 LEU A C 1
ATOM 681 O O . LEU A 1 94 ? -3.425 -0.404 11.920 1.00 88.69 94 LEU A O 1
ATOM 685 N N . ARG A 1 95 ? -4.155 -2.095 10.657 1.00 89.12 95 ARG A N 1
ATOM 686 C CA . ARG A 1 95 ? -3.129 -3.046 11.128 1.00 89.12 95 ARG A CA 1
ATOM 687 C C . ARG A 1 95 ? -1.788 -2.740 10.460 1.00 89.12 95 ARG A C 1
ATOM 689 O O . ARG A 1 95 ? -1.720 -2.631 9.237 1.00 89.12 95 ARG A O 1
ATOM 696 N N . CYS A 1 96 ? -0.720 -2.642 11.252 1.00 84.88 96 CYS A N 1
ATOM 697 C CA . CYS A 1 96 ? 0.600 -2.241 10.750 1.00 84.88 96 CYS A CA 1
ATOM 698 C C . CYS A 1 96 ? 1.225 -3.233 9.761 1.00 84.88 96 CYS A C 1
ATOM 700 O O . CYS A 1 96 ? 1.867 -2.824 8.798 1.00 84.88 96 CYS A O 1
ATOM 702 N N . GLY A 1 97 ? 1.083 -4.535 10.023 1.00 84.06 97 GLY A N 1
ATOM 703 C CA . GLY A 1 97 ? 1.937 -5.543 9.394 1.00 84.06 97 GLY A CA 1
ATOM 704 C C . GLY A 1 97 ? 3.430 -5.327 9.687 1.00 84.06 97 GLY A C 1
ATOM 705 O O . GLY A 1 97 ? 3.828 -4.381 10.376 1.00 84.06 97 GLY A O 1
ATOM 706 N N . ASP A 1 98 ? 4.254 -6.221 9.149 1.00 87.12 98 ASP A N 1
ATOM 707 C CA . ASP A 1 98 ? 5.707 -6.105 9.219 1.00 87.12 98 ASP A CA 1
ATOM 708 C C . ASP A 1 98 ? 6.263 -5.577 7.900 1.00 87.12 98 ASP A C 1
ATOM 710 O O . ASP A 1 98 ? 5.880 -6.019 6.811 1.00 87.12 98 ASP A O 1
ATOM 714 N N . LEU A 1 99 ? 7.173 -4.611 8.011 1.00 91.94 99 LEU A N 1
ATOM 715 C CA . LEU A 1 99 ? 7.929 -4.113 6.873 1.00 91.94 99 LEU A CA 1
ATOM 716 C C . LEU A 1 99 ? 9.186 -4.974 6.694 1.00 91.94 99 LEU A C 1
ATOM 718 O O . LEU A 1 99 ? 9.813 -5.343 7.689 1.00 91.94 99 LEU A O 1
ATOM 722 N N . PRO A 1 100 ? 9.567 -5.296 5.447 1.00 93.50 100 PRO A N 1
ATOM 723 C CA . PRO A 1 100 ? 10.841 -5.950 5.183 1.00 93.50 100 PRO A CA 1
ATOM 724 C C . PRO A 1 100 ? 12.019 -5.066 5.601 1.00 93.50 100 PRO A C 1
ATOM 726 O O . PRO A 1 100 ? 11.885 -3.840 5.701 1.00 93.50 100 PRO A O 1
ATOM 729 N N . ASP A 1 101 ? 13.181 -5.695 5.773 1.00 94.12 101 ASP A N 1
ATOM 730 C CA . ASP A 1 101 ? 14.430 -4.970 5.981 1.00 94.12 101 ASP A CA 1
ATOM 731 C C . ASP A 1 101 ? 14.717 -4.003 4.816 1.00 94.12 101 ASP A C 1
ATOM 733 O O . ASP A 1 101 ? 14.259 -4.186 3.682 1.00 94.12 101 ASP A O 1
ATOM 737 N N . GLU A 1 102 ? 15.478 -2.945 5.103 1.00 94.25 102 GLU A N 1
ATOM 738 C CA . GLU A 1 102 ? 15.864 -1.956 4.102 1.00 94.25 102 GLU A CA 1
ATOM 739 C C . GLU A 1 102 ? 16.608 -2.570 2.919 1.00 94.25 102 GLU A C 1
ATOM 741 O O . GLU A 1 102 ? 16.255 -2.286 1.775 1.00 94.25 102 GLU A O 1
ATOM 746 N N . GLY A 1 103 ? 17.608 -3.412 3.182 1.00 96.06 103 GLY A N 1
ATOM 747 C CA . GLY A 1 103 ? 18.411 -4.051 2.146 1.00 96.06 103 GLY A CA 1
ATOM 748 C C . GLY A 1 103 ? 17.553 -4.953 1.268 1.00 96.06 103 GLY A C 1
ATOM 749 O O . GLY A 1 103 ? 17.522 -4.778 0.049 1.00 96.06 103 GLY A O 1
ATOM 750 N N . GLU A 1 104 ? 16.765 -5.831 1.895 1.00 95.31 104 GLU A N 1
ATOM 751 C CA . GLU A 1 104 ? 15.837 -6.729 1.193 1.00 95.31 104 GLU A CA 1
ATOM 752 C C . GLU A 1 104 ? 14.837 -5.960 0.316 1.00 95.31 104 GLU A C 1
ATOM 754 O O . GLU A 1 104 ? 14.510 -6.374 -0.801 1.00 95.31 104 GLU A O 1
ATOM 759 N N . TYR A 1 105 ? 14.332 -4.827 0.813 1.00 97.00 105 TYR A N 1
ATOM 760 C CA . TYR A 1 105 ? 13.438 -3.975 0.044 1.00 97.00 105 TYR A CA 1
ATOM 761 C C . TYR A 1 105 ? 14.139 -3.346 -1.157 1.00 97.00 105 TYR A C 1
ATOM 763 O O . TYR A 1 105 ? 13.589 -3.372 -2.258 1.00 97.00 105 TYR A O 1
ATOM 771 N N . LEU A 1 106 ? 15.325 -2.766 -0.961 1.00 97.56 106 LEU A N 1
ATOM 772 C CA . LEU A 1 106 ? 16.057 -2.066 -2.016 1.00 97.56 106 LEU A CA 1
ATOM 773 C C . LEU A 1 106 ? 16.457 -3.014 -3.148 1.00 97.56 106 LEU A C 1
ATOM 775 O O . LEU A 1 106 ? 16.325 -2.651 -4.318 1.00 97.56 106 LEU A O 1
ATOM 779 N N . GLU A 1 107 ? 16.889 -4.230 -2.819 1.00 97.50 107 GLU A N 1
ATOM 780 C CA . GLU A 1 107 ? 17.164 -5.275 -3.808 1.00 97.50 107 GLU A CA 1
ATOM 781 C C . GLU A 1 107 ? 15.899 -5.645 -4.590 1.00 97.50 107 GLU A C 1
ATOM 783 O O . GLU A 1 107 ? 15.888 -5.622 -5.825 1.00 97.50 107 GLU A O 1
ATOM 788 N N . ALA A 1 108 ? 14.791 -5.903 -3.887 1.00 97.38 108 ALA A N 1
ATOM 789 C CA . ALA A 1 108 ? 13.524 -6.245 -4.523 1.00 97.38 108 ALA A CA 1
ATOM 790 C C . ALA A 1 108 ? 12.955 -5.102 -5.381 1.00 97.38 108 ALA A C 1
ATOM 792 O O . ALA A 1 108 ? 12.346 -5.368 -6.418 1.00 97.38 108 ALA A O 1
ATOM 793 N N . ALA A 1 109 ? 13.135 -3.847 -4.962 1.00 97.50 109 ALA A N 1
ATOM 794 C CA . ALA A 1 109 ? 12.695 -2.662 -5.689 1.00 97.50 109 ALA A CA 1
ATOM 795 C C . ALA A 1 109 ? 13.482 -2.483 -6.992 1.00 97.50 109 ALA A C 1
ATOM 797 O O . ALA A 1 109 ? 12.868 -2.256 -8.032 1.00 97.50 109 ALA A O 1
ATOM 798 N N . ARG A 1 110 ? 14.813 -2.653 -6.966 1.00 97.69 110 ARG A N 1
ATOM 799 C CA . ARG A 1 110 ? 15.662 -2.593 -8.172 1.00 97.69 110 ARG A CA 1
ATOM 800 C C . ARG A 1 110 ? 15.231 -3.631 -9.200 1.00 97.69 110 ARG A C 1
ATOM 802 O O . ARG A 1 110 ? 14.867 -3.262 -10.314 1.00 97.69 110 ARG A O 1
ATOM 809 N N . ALA A 1 111 ? 15.143 -4.894 -8.783 1.00 97.00 111 ALA A N 1
ATOM 810 C CA . ALA A 1 111 ? 14.709 -5.981 -9.657 1.00 97.00 111 ALA A CA 1
ATOM 811 C C . ALA A 1 111 ? 13.296 -5.744 -10.226 1.00 97.00 111 ALA A C 1
ATOM 813 O O . ALA A 1 111 ? 13.014 -6.047 -11.385 1.00 97.00 111 ALA A O 1
ATOM 814 N N . LEU A 1 112 ? 12.389 -5.172 -9.427 1.00 96.12 112 LEU A N 1
ATOM 815 C CA . LEU A 1 112 ? 11.033 -4.867 -9.875 1.00 96.12 112 LEU A CA 1
ATOM 816 C C . LEU A 1 112 ? 11.008 -3.767 -10.945 1.00 96.12 112 LEU A C 1
ATOM 818 O O . LEU A 1 112 ? 10.289 -3.913 -11.935 1.00 96.12 112 LEU A O 1
ATOM 822 N N . VAL A 1 113 ? 11.785 -2.698 -10.759 1.00 97.00 113 VAL A N 1
ATOM 823 C CA . VAL A 1 113 ? 11.910 -1.605 -11.734 1.00 97.00 113 VAL A CA 1
ATOM 824 C C . VAL A 1 113 ? 12.489 -2.125 -13.049 1.00 97.00 113 VAL A C 1
ATOM 826 O O . VAL A 1 113 ? 11.911 -1.862 -14.101 1.00 97.00 113 VAL A O 1
ATOM 829 N N . GLU A 1 114 ? 13.557 -2.922 -12.995 1.00 96.00 114 GLU A N 1
ATOM 830 C CA . GLU A 1 114 ? 14.181 -3.540 -14.176 1.00 96.00 114 GLU A CA 1
ATOM 831 C C . GLU A 1 114 ? 13.218 -4.472 -14.923 1.00 96.00 114 GLU A C 1
ATOM 833 O O . GLU A 1 114 ? 13.200 -4.504 -16.151 1.00 96.00 114 GLU A O 1
ATOM 838 N N . SER A 1 115 ? 12.365 -5.192 -14.190 1.00 94.81 115 SER A N 1
ATOM 839 C CA . SER A 1 115 ? 11.363 -6.086 -14.782 1.00 94.81 115 SER A CA 1
ATOM 840 C C . SER A 1 115 ? 10.152 -5.370 -15.398 1.00 94.81 115 SER A C 1
ATOM 842 O O . SER A 1 115 ? 9.343 -6.014 -16.065 1.00 94.81 115 SER A O 1
ATOM 844 N N . GLY A 1 116 ? 9.965 -4.069 -15.144 1.00 93.00 116 GLY A N 1
ATOM 845 C CA . GLY A 1 116 ? 8.778 -3.323 -15.581 1.00 93.00 116 GLY A CA 1
ATOM 846 C C . GLY A 1 116 ? 7.471 -3.744 -14.891 1.00 93.00 116 GLY A C 1
ATOM 847 O O . GLY A 1 116 ? 6.384 -3.407 -15.355 1.00 93.00 116 GLY A O 1
ATOM 848 N N . LEU A 1 117 ? 7.539 -4.478 -13.773 1.00 94.75 117 LEU A N 1
ATOM 849 C CA . LEU A 1 117 ? 6.366 -5.038 -13.082 1.00 94.75 117 LEU A CA 1
ATOM 850 C C . LEU A 1 117 ? 5.869 -4.167 -11.915 1.00 94.75 117 LEU A C 1
ATOM 852 O O . LEU A 1 117 ? 5.114 -4.644 -11.065 1.00 94.75 117 LEU A O 1
ATOM 856 N N . VAL A 1 118 ? 6.260 -2.891 -11.867 1.00 95.25 118 VAL A N 1
ATOM 857 C CA . VAL A 1 118 ? 5.902 -1.954 -10.786 1.00 95.25 118 VAL A CA 1
ATOM 858 C C . VAL A 1 118 ? 4.386 -1.859 -10.601 1.00 95.25 118 VAL A C 1
ATOM 860 O O . VAL A 1 118 ? 3.898 -2.072 -9.493 1.00 95.25 118 VAL A O 1
ATOM 863 N N . GLY A 1 119 ? 3.625 -1.667 -11.683 1.00 93.88 119 GLY A N 1
ATOM 864 C CA . GLY A 1 119 ? 2.159 -1.607 -11.616 1.00 93.88 119 GLY A CA 1
ATOM 865 C C . GLY A 1 119 ? 1.517 -2.892 -11.074 1.00 93.88 119 GLY A C 1
ATOM 866 O O . GLY A 1 119 ? 0.529 -2.829 -10.345 1.00 93.88 119 GLY A O 1
ATOM 867 N N . ARG A 1 120 ? 2.112 -4.069 -11.332 1.00 94.50 120 ARG A N 1
ATOM 868 C CA . ARG A 1 120 ? 1.626 -5.337 -10.756 1.00 94.50 120 ARG A CA 1
ATOM 869 C C . ARG A 1 120 ? 1.854 -5.410 -9.251 1.00 94.50 120 ARG A C 1
ATOM 871 O O . ARG A 1 120 ? 0.994 -5.919 -8.540 1.00 94.50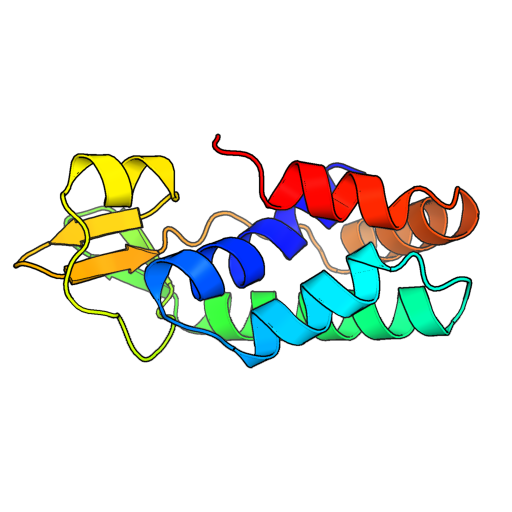 120 ARG A O 1
ATOM 878 N N . ALA A 1 121 ? 2.978 -4.892 -8.757 1.00 95.31 121 ALA A N 1
ATOM 879 C CA . ALA A 1 121 ? 3.217 -4.821 -7.318 1.00 95.31 121 ALA A CA 1
ATOM 880 C C . ALA A 1 121 ? 2.233 -3.868 -6.623 1.00 95.31 121 ALA A C 1
ATOM 882 O O . ALA A 1 121 ? 1.786 -4.174 -5.520 1.00 95.31 121 ALA A O 1
ATOM 883 N N . VAL A 1 122 ? 1.858 -2.757 -7.274 1.00 95.62 122 VAL A N 1
ATOM 884 C CA . VAL A 1 122 ? 0.814 -1.853 -6.762 1.00 95.62 122 VAL A CA 1
ATOM 885 C C . VAL A 1 122 ? -0.540 -2.563 -6.705 1.00 95.62 122 VAL A C 1
ATOM 887 O O . VAL A 1 122 ? -1.174 -2.565 -5.654 1.00 95.62 122 VAL A O 1
ATOM 890 N N . ALA A 1 123 ? -0.947 -3.242 -7.782 1.00 94.06 123 ALA A N 1
ATOM 891 C CA . ALA A 1 123 ? -2.202 -3.997 -7.813 1.00 94.06 123 ALA A CA 1
ATOM 892 C C . ALA A 1 123 ? -2.257 -5.087 -6.724 1.00 94.06 123 ALA A C 1
ATOM 894 O O . ALA A 1 123 ? -3.259 -5.230 -6.022 1.00 94.06 123 ALA A O 1
ATOM 895 N N . LEU A 1 124 ? -1.151 -5.812 -6.521 1.00 94.06 124 LEU A N 1
ATOM 896 C CA . LEU A 1 124 ? -1.029 -6.814 -5.458 1.00 94.06 124 LEU A CA 1
ATOM 897 C C . LEU A 1 124 ? -1.136 -6.195 -4.055 1.00 94.06 124 LEU A C 1
ATOM 899 O O . LEU A 1 124 ? -1.665 -6.818 -3.137 1.00 94.06 124 LEU A O 1
ATOM 903 N N . ALA A 1 125 ? -0.634 -4.975 -3.873 1.00 92.56 125 ALA A N 1
ATOM 904 C CA . ALA A 1 125 ? -0.701 -4.268 -2.600 1.00 92.56 125 ALA A CA 1
ATOM 905 C C . ALA A 1 125 ? -2.095 -3.706 -2.278 1.00 92.56 125 ALA A C 1
ATOM 907 O O . ALA A 1 125 ? -2.427 -3.538 -1.107 1.00 92.56 125 ALA A O 1
ATOM 908 N N . GLN A 1 126 ? -2.899 -3.419 -3.303 1.00 89.81 126 GLN A N 1
ATOM 909 C CA . GLN A 1 126 ? -4.269 -2.911 -3.170 1.00 89.81 126 GLN A CA 1
ATOM 910 C C . GLN A 1 126 ? -5.320 -4.023 -3.076 1.00 89.81 126 GLN A C 1
ATOM 912 O O . GLN A 1 126 ? -6.476 -3.749 -2.761 1.00 89.81 126 GLN A O 1
ATOM 917 N N . SER A 1 127 ? -4.932 -5.269 -3.349 1.00 83.81 127 SER A N 1
ATOM 918 C CA . SER A 1 127 ? -5.829 -6.415 -3.239 1.00 83.81 127 SER A CA 1
ATOM 919 C C . SER A 1 127 ? -6.180 -6.685 -1.765 1.00 83.81 127 SER A C 1
ATOM 921 O O . SER A 1 127 ? -5.291 -6.580 -0.907 1.00 83.81 127 SER A O 1
ATOM 923 N N . PRO A 1 128 ? -7.442 -7.044 -1.453 1.00 73.06 128 PRO A N 1
ATOM 924 C CA . PRO A 1 128 ? -7.796 -7.586 -0.146 1.00 73.06 128 PRO A CA 1
ATOM 925 C C . PRO A 1 128 ? -6.911 -8.800 0.199 1.00 73.06 128 PRO A C 1
ATOM 927 O O . PRO A 1 128 ? -6.448 -9.480 -0.723 1.00 73.06 128 PRO A O 1
ATOM 930 N N . PRO A 1 129 ? -6.617 -9.029 1.492 1.00 64.38 129 PRO A N 1
ATOM 931 C CA . PRO A 1 129 ? -5.847 -10.187 1.942 1.00 64.38 129 PRO A CA 1
ATOM 932 C C . PRO A 1 129 ? -6.513 -11.530 1.612 1.00 64.38 129 PRO A C 1
ATOM 934 O O . PRO A 1 129 ? -7.758 -11.572 1.485 1.00 64.38 129 PRO A O 1
#

Foldseek 3Di:
DVLLLQLLLQLLLLCVFAVNVVSVVLLVQLLVQDADPSNLVSSVVSNVVLVVQLVQWDDDPNATFGDNHPGDQADDQVVLVQSQFHDDPRTTTHHSDDHDDPVVSSVVSVVCNVVSCSSVSSVSSNHGD

Sequence (129 aa):
MDRVAAVLRLPARAYLLGNCWYCADILARLSSGPGGDAAMSLLLEARRLASAISAQRRRVDGAECCLAPPLGPGLEPEACDVYGGVAVAGFCYLRCGDLPDEGEYLEAARALVESGLVGRAVALAQSPP

pLDDT: mean 88.79, std 9.91, range [48.94, 98.19]

Secondary structure (DSSP, 8-state):
-HHHHHHHHHHHHHHHHH--HHHHHHHHHHHT---HHHHHHHHHHHHHHHHHHHTT-EEETTEEEE--SSP-SPPPHHHHHHTTEEEETTEEEEE--PPPPHHHHHHHHHHHHHHT-HHHHHHHHHS--

Radius of gyration: 14.29 Å; chains: 1; bounding box: 37×22×38 Å